Protein AF-A0A6P0R3Y0-F1 (afdb_monomer_lite)

Secondary structure (DSSP, 8-state):
--HHHHB-HHHHTS-HHHHHHSBGGGBTT--HHHHHHHHHHH---BHHHHHH-HHHHHHHHHHHHHTT--

Radius of gyration: 14.03 Å; chains: 1; bounding box: 34×19×40 Å

Structure (mmCIF, N/CA/C/O ba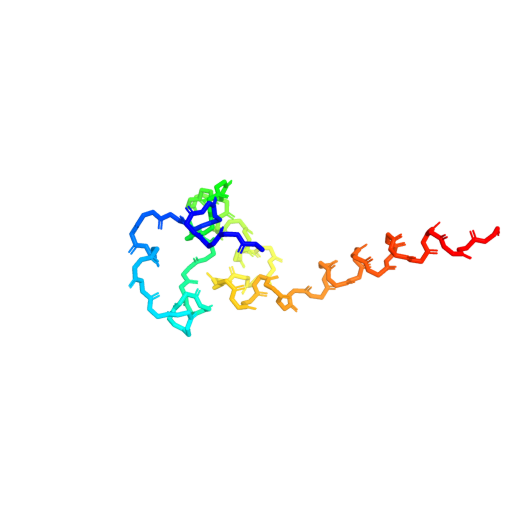ckbone):
data_AF-A0A6P0R3Y0-F1
#
_entry.id   AF-A0A6P0R3Y0-F1
#
loop_
_atom_site.group_PDB
_atom_site.id
_atom_site.type_symbol
_atom_site.label_atom_id
_atom_site.label_alt_id
_atom_site.label_comp_id
_atom_site.label_asym_id
_atom_site.label_entity_id
_atom_site.label_seq_id
_atom_site.pdbx_PDB_ins_code
_atom_site.Cartn_x
_atom_site.Cartn_y
_atom_site.Cartn_z
_atom_site.occupancy
_atom_site.B_iso_or_equiv
_atom_site.auth_seq_id
_atom_site.auth_comp_id
_atom_site.auth_asym_id
_atom_site.auth_atom_id
_atom_site.pdbx_PDB_model_num
ATOM 1 N N . MET A 1 1 ? 12.703 6.288 5.149 1.00 74.06 1 MET A N 1
ATOM 2 C CA . MET A 1 1 ? 11.283 6.710 5.078 1.00 74.06 1 MET A CA 1
ATOM 3 C C . MET A 1 1 ? 10.837 7.149 6.467 1.00 74.06 1 MET A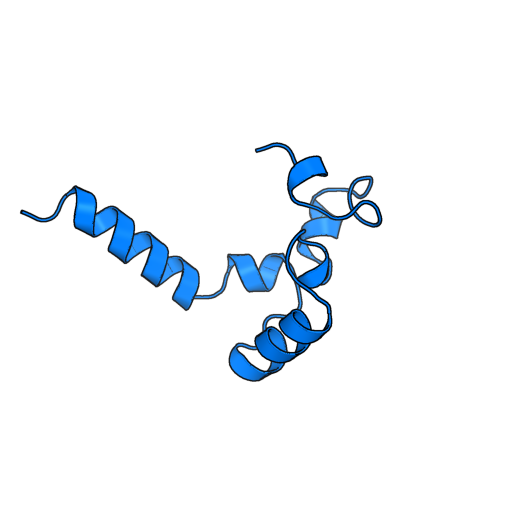 C 1
ATOM 5 O O . MET A 1 1 ? 11.199 6.469 7.415 1.00 74.06 1 MET A O 1
ATOM 9 N N . ASN A 1 2 ? 10.105 8.262 6.605 1.00 84.88 2 ASN A N 1
ATOM 10 C CA . ASN A 1 2 ? 9.479 8.653 7.879 1.00 84.88 2 ASN A CA 1
ATOM 11 C C . ASN A 1 2 ? 7.993 8.258 7.834 1.00 84.88 2 ASN A C 1
ATOM 13 O O . ASN A 1 2 ? 7.262 8.754 6.975 1.00 84.88 2 ASN A O 1
ATOM 17 N N . ILE A 1 3 ? 7.570 7.366 8.734 1.00 85.44 3 ILE A N 1
ATOM 18 C CA . ILE A 1 3 ? 6.220 6.791 8.734 1.00 85.44 3 ILE A CA 1
ATOM 19 C C . ILE A 1 3 ? 5.139 7.835 9.031 1.00 85.44 3 ILE A C 1
ATOM 21 O O . ILE A 1 3 ? 4.098 7.831 8.382 1.00 85.44 3 ILE A O 1
ATOM 25 N N . GLU A 1 4 ? 5.423 8.815 9.890 1.00 86.31 4 GLU A N 1
ATOM 26 C CA . GLU A 1 4 ? 4.491 9.899 10.223 1.00 86.31 4 GLU A CA 1
ATOM 27 C C . GLU A 1 4 ? 4.185 10.785 9.014 1.00 86.31 4 GLU A C 1
ATOM 29 O O . GLU A 1 4 ? 3.139 11.430 8.946 1.00 86.31 4 GLU A O 1
ATOM 34 N N . LYS A 1 5 ? 5.091 10.832 8.030 1.00 91.00 5 LYS A N 1
ATOM 35 C CA . LYS A 1 5 ? 4.869 11.555 6.771 1.00 91.00 5 LYS A CA 1
ATOM 36 C C . LYS A 1 5 ? 4.054 10.746 5.765 1.00 91.00 5 LYS A C 1
ATOM 38 O O . LYS A 1 5 ? 3.424 11.357 4.909 1.00 91.00 5 LYS A O 1
ATOM 43 N N . ALA A 1 6 ? 4.049 9.420 5.879 1.00 93.88 6 ALA A N 1
ATOM 44 C CA . ALA A 1 6 ? 3.375 8.516 4.951 1.00 93.88 6 ALA A CA 1
ATOM 45 C C . ALA A 1 6 ? 1.984 8.079 5.435 1.00 93.88 6 ALA A C 1
ATOM 47 O O . ALA A 1 6 ? 1.116 7.819 4.610 1.00 93.88 6 ALA A O 1
ATOM 48 N N . ILE A 1 7 ? 1.758 8.022 6.748 1.00 95.56 7 ILE A N 1
ATOM 49 C CA . ILE A 1 7 ? 0.536 7.492 7.364 1.00 95.56 7 ILE A CA 1
ATOM 50 C C . ILE A 1 7 ? -0.263 8.619 8.026 1.00 95.56 7 ILE A C 1
ATOM 52 O O . ILE A 1 7 ? 0.301 9.584 8.555 1.00 95.56 7 ILE A O 1
ATOM 56 N N . ILE A 1 8 ? -1.592 8.543 7.953 1.00 95.50 8 ILE A N 1
ATOM 57 C CA . ILE A 1 8 ? -2.494 9.497 8.608 1.00 95.50 8 ILE A CA 1
ATOM 58 C C . ILE A 1 8 ? -2.379 9.403 10.134 1.00 95.50 8 ILE A C 1
ATOM 60 O O . ILE A 1 8 ? -2.029 8.365 10.689 1.00 95.50 8 ILE A O 1
ATOM 64 N N . LYS A 1 9 ? -2.724 10.490 10.832 1.00 93.75 9 LYS A N 1
ATOM 65 C CA . LYS A 1 9 ? -2.537 10.594 12.288 1.00 93.75 9 LYS A CA 1
ATOM 66 C C . LYS A 1 9 ? -3.226 9.469 13.075 1.00 93.75 9 LYS A C 1
ATOM 68 O O . LYS A 1 9 ? -2.674 9.004 14.057 1.00 93.75 9 LYS A O 1
ATOM 73 N N . GLU A 1 10 ? -4.384 9.000 12.613 1.00 94.00 10 GLU A N 1
ATOM 74 C CA . GLU A 1 10 ? -5.159 7.925 13.255 1.00 94.00 10 GLU A CA 1
ATOM 75 C C . GLU A 1 10 ? -4.401 6.585 13.365 1.00 94.00 10 GLU A C 1
ATOM 77 O O . GLU A 1 10 ? -4.659 5.798 14.275 1.00 94.00 10 GLU A O 1
ATOM 82 N N . TYR A 1 11 ? -3.450 6.327 12.462 1.00 93.62 11 TYR A N 1
ATOM 83 C CA . TYR A 1 11 ? -2.673 5.083 12.427 1.00 93.62 11 TYR A CA 1
ATOM 84 C C . TYR A 1 11 ? -1.182 5.302 12.715 1.00 93.62 11 TYR A C 1
ATOM 86 O O . TYR A 1 11 ? -0.440 4.329 12.798 1.00 93.62 11 TYR A O 1
ATOM 94 N N . ALA A 1 12 ? -0.733 6.552 12.876 1.00 90.94 12 ALA A N 1
ATOM 95 C CA . ALA A 1 12 ? 0.684 6.890 13.019 1.00 90.94 12 ALA A CA 1
ATOM 96 C C . ALA A 1 12 ? 1.315 6.332 14.308 1.00 90.94 12 ALA A C 1
ATOM 98 O O . ALA A 1 12 ? 2.476 5.935 14.284 1.00 90.94 12 ALA A O 1
ATOM 99 N N . ASP A 1 13 ? 0.537 6.248 15.390 1.00 92.25 13 ASP A N 1
ATOM 100 C CA . ASP A 1 13 ? 0.998 5.752 16.695 1.00 92.25 13 ASP A CA 1
ATOM 101 C C . ASP A 1 13 ? 0.796 4.234 16.874 1.00 92.25 13 ASP A C 1
ATOM 103 O O . ASP A 1 13 ? 1.096 3.678 17.933 1.00 92.25 13 ASP A O 1
ATOM 107 N N . LYS A 1 14 ? 0.266 3.539 15.857 1.00 94.12 14 LYS A N 1
ATOM 108 C CA . LYS A 1 14 ? 0.016 2.094 15.926 1.00 94.12 14 LYS A CA 1
ATOM 109 C C . LYS A 1 14 ? 1.286 1.287 15.631 1.00 94.12 14 LYS A C 1
ATOM 111 O O . LYS A 1 14 ? 2.153 1.737 14.878 1.00 94.12 14 LYS A O 1
ATOM 116 N N . PRO A 1 15 ? 1.399 0.054 16.158 1.00 95.69 15 PRO A N 1
ATOM 117 C CA . PRO A 1 15 ? 2.465 -0.861 15.772 1.00 95.69 15 PRO A CA 1
ATOM 118 C C . PRO A 1 15 ? 2.509 -1.070 14.255 1.00 95.69 15 PRO A C 1
ATOM 120 O O . PRO A 1 15 ? 1.476 -1.249 13.616 1.00 95.69 15 PRO A O 1
ATOM 123 N N . ILE A 1 16 ? 3.711 -1.144 13.674 1.00 93.56 16 ILE A N 1
ATOM 124 C CA . ILE A 1 16 ? 3.892 -1.302 12.217 1.00 93.56 16 ILE A CA 1
ATOM 125 C C . ILE A 1 16 ? 3.122 -2.502 11.660 1.00 93.56 16 ILE A C 1
ATOM 127 O O . ILE A 1 16 ? 2.576 -2.433 10.565 1.00 93.56 16 ILE A O 1
ATOM 131 N N . LYS A 1 17 ? 3.040 -3.589 12.431 1.00 94.81 17 LYS A N 1
ATOM 132 C CA . LYS A 1 17 ? 2.277 -4.775 12.044 1.00 94.81 17 LYS A CA 1
ATOM 133 C C . LYS A 1 17 ? 0.786 -4.468 11.858 1.00 94.81 17 LYS A C 1
ATOM 135 O O . LYS A 1 17 ? 0.205 -4.928 10.890 1.00 94.81 17 LYS A O 1
ATOM 140 N N . GLU A 1 18 ? 0.200 -3.635 12.715 1.00 95.94 18 GLU A N 1
ATOM 141 C CA . GLU A 1 18 ? -1.192 -3.193 12.567 1.00 95.94 18 GLU A CA 1
ATOM 142 C C . GLU A 1 18 ? -1.371 -2.220 11.399 1.00 95.94 18 GLU A C 1
ATOM 144 O O . GLU A 1 18 ? -2.434 -2.187 10.790 1.00 95.94 18 GLU A O 1
ATOM 149 N N . ILE A 1 19 ? -0.339 -1.441 11.055 1.00 95.81 19 ILE A N 1
ATOM 150 C CA . ILE A 1 19 ? -0.371 -0.563 9.876 1.00 95.81 19 ILE A CA 1
ATOM 151 C C . ILE A 1 19 ? -0.423 -1.390 8.585 1.00 95.81 19 ILE A C 1
ATOM 153 O O . ILE A 1 19 ? -1.073 -0.972 7.633 1.00 95.81 19 ILE A O 1
ATOM 157 N N . VAL A 1 20 ? 0.214 -2.564 8.541 1.00 96.88 20 VAL A N 1
ATOM 158 C CA . VAL A 1 20 ? 0.133 -3.469 7.378 1.00 96.88 20 VAL A CA 1
ATOM 159 C C . VAL A 1 20 ? -1.304 -3.940 7.147 1.00 96.88 20 VAL A C 1
ATOM 161 O O . VAL A 1 20 ? -1.760 -3.953 6.004 1.00 96.88 20 VAL A O 1
ATOM 164 N N . ASP A 1 21 ? -2.018 -4.259 8.224 1.00 97.75 21 ASP A N 1
ATOM 165 C CA . ASP A 1 21 ? -3.411 -4.714 8.178 1.00 97.75 21 ASP A CA 1
ATOM 166 C C . ASP A 1 21 ? -4.420 -3.549 8.115 1.00 97.75 21 ASP A C 1
ATOM 168 O O . ASP A 1 21 ? -5.622 -3.760 7.944 1.00 97.75 21 ASP A O 1
ATOM 172 N N . ALA A 1 22 ? -3.950 -2.303 8.241 1.00 97.50 22 ALA A N 1
ATOM 173 C CA . ALA A 1 22 ? -4.795 -1.122 8.169 1.00 97.50 22 ALA A CA 1
ATOM 174 C C . ALA A 1 22 ? -5.359 -0.925 6.752 1.00 97.50 22 ALA A C 1
ATOM 176 O O . ALA A 1 22 ? -4.717 -1.311 5.768 1.00 97.50 22 ALA A O 1
ATOM 177 N N . PRO A 1 23 ? -6.528 -0.272 6.618 1.00 97.75 23 PRO A N 1
ATOM 178 C CA . PRO A 1 23 ? -7.089 0.067 5.318 1.00 97.75 23 PRO A CA 1
ATOM 179 C C . PRO A 1 23 ? -6.118 0.884 4.459 1.00 97.75 23 PRO A C 1
ATOM 181 O O . PRO A 1 23 ? -5.379 1.718 4.977 1.00 97.75 23 PRO A O 1
ATOM 184 N N . VAL A 1 24 ? -6.161 0.719 3.137 1.00 97.38 24 VAL A N 1
ATOM 185 C CA . VAL A 1 24 ? -5.230 1.404 2.218 1.00 97.38 24 VAL A CA 1
ATOM 186 C C . VAL A 1 24 ? -5.312 2.940 2.301 1.00 97.38 24 VAL A C 1
ATOM 188 O O . VAL A 1 24 ? -4.302 3.620 2.131 1.00 97.38 24 VAL A O 1
ATOM 191 N N . TRP A 1 25 ? -6.474 3.498 2.665 1.00 97.38 25 TRP A N 1
ATOM 192 C CA . TRP A 1 25 ? -6.651 4.939 2.911 1.00 97.38 25 TRP A CA 1
ATOM 193 C C . TRP A 1 25 ? -5.918 5.456 4.164 1.00 97.38 25 TRP A C 1
ATOM 195 O O . TRP A 1 25 ? -5.854 6.664 4.385 1.00 97.38 25 TRP A O 1
ATOM 205 N N . ALA A 1 26 ? -5.318 4.578 4.977 1.00 97.38 26 ALA A N 1
ATOM 206 C CA . ALA A 1 26 ? -4.402 4.984 6.042 1.00 97.38 26 ALA A CA 1
ATOM 207 C C . ALA A 1 26 ? -3.121 5.641 5.490 1.00 97.38 26 ALA A C 1
ATOM 209 O O . ALA A 1 26 ? -2.439 6.372 6.214 1.00 97.38 26 ALA A O 1
ATOM 210 N N . ILE A 1 27 ? -2.797 5.419 4.211 1.00 96.38 27 ILE A N 1
ATOM 211 C CA . ILE A 1 27 ? -1.711 6.103 3.508 1.00 96.38 27 ILE A CA 1
ATOM 212 C C . ILE A 1 27 ? -2.168 7.513 3.126 1.00 96.38 27 ILE A C 1
ATOM 214 O O . ILE A 1 27 ? -3.185 7.714 2.461 1.00 96.38 27 ILE A O 1
ATOM 218 N N . LYS A 1 28 ? -1.378 8.514 3.513 1.00 96.06 28 LYS A N 1
ATOM 219 C CA . LYS A 1 28 ? -1.619 9.912 3.151 1.00 96.06 28 LYS A CA 1
ATOM 220 C C . LYS A 1 28 ? -1.667 10.074 1.633 1.00 96.06 28 LYS A C 1
ATOM 222 O O . LYS A 1 28 ? -0.760 9.647 0.926 1.00 96.06 28 LYS A O 1
ATOM 227 N N . GLY A 1 29 ? -2.708 10.757 1.162 1.00 95.12 29 GLY A N 1
ATOM 228 C CA . GLY A 1 29 ? -2.952 10.994 -0.262 1.00 95.12 29 GLY A CA 1
ATOM 229 C C . GLY A 1 29 ? -3.925 10.007 -0.907 1.00 95.12 29 GLY A C 1
ATOM 230 O O . GLY A 1 29 ? -4.323 10.246 -2.040 1.00 95.12 29 GLY A O 1
ATOM 231 N N . ILE A 1 30 ? -4.351 8.957 -0.195 1.00 95.81 30 ILE A N 1
ATOM 232 C CA . ILE A 1 30 ? -5.410 8.046 -0.644 1.00 95.81 30 ILE A CA 1
ATOM 233 C C . ILE A 1 30 ? -6.693 8.391 0.112 1.00 95.81 30 ILE A C 1
ATOM 235 O O . ILE A 1 30 ? -6.749 8.286 1.338 1.00 95.81 30 ILE A O 1
ATOM 239 N N . SER A 1 31 ? -7.728 8.830 -0.604 1.00 96.75 31 SER A N 1
ATOM 240 C CA . SER A 1 31 ? -9.040 9.068 0.003 1.00 96.75 31 SER A CA 1
ATOM 241 C C . SER A 1 31 ? -9.799 7.754 0.223 1.00 96.75 31 SER A C 1
ATOM 243 O O . SER A 1 31 ? -9.493 6.725 -0.381 1.00 96.75 31 SER A O 1
ATOM 245 N N . GLN A 1 32 ? -10.843 7.778 1.056 1.00 96.31 32 GLN A N 1
ATOM 246 C CA . GLN A 1 32 ? -11.725 6.614 1.213 1.00 96.31 32 GLN A CA 1
ATOM 247 C C . GLN A 1 32 ? -12.431 6.243 -0.101 1.00 96.31 32 GLN A C 1
ATOM 249 O O . GLN A 1 32 ? -12.605 5.061 -0.383 1.00 96.31 32 GLN A O 1
ATOM 254 N N . SER A 1 33 ? -12.785 7.227 -0.936 1.00 97.31 33 SER A N 1
ATOM 255 C CA . SER A 1 33 ? -13.334 6.977 -2.274 1.00 97.31 33 SER A CA 1
ATOM 256 C C . SER A 1 33 ? -12.335 6.264 -3.186 1.00 97.31 33 SER A C 1
ATOM 258 O O . SER A 1 33 ? -12.715 5.320 -3.873 1.00 97.31 33 SER A O 1
ATOM 260 N N . ASP A 1 34 ? -11.056 6.647 -3.147 1.00 97.12 34 ASP A N 1
ATOM 261 C CA . ASP A 1 34 ? -10.018 5.974 -3.937 1.00 97.12 34 ASP A CA 1
ATOM 262 C C . ASP A 1 34 ? -9.787 4.545 -3.441 1.00 97.12 34 ASP A C 1
ATOM 264 O O . ASP A 1 34 ? -9.611 3.631 -4.243 1.00 97.12 34 ASP A O 1
ATOM 268 N N . ALA A 1 35 ? -9.846 4.326 -2.123 1.00 97.06 35 ALA A N 1
ATOM 269 C CA . ALA A 1 35 ? -9.753 2.991 -1.541 1.00 97.06 35 ALA A CA 1
ATOM 270 C C . ALA A 1 35 ? -10.871 2.060 -2.038 1.00 97.06 35 ALA A C 1
ATOM 272 O O . ALA A 1 35 ? -10.597 0.905 -2.353 1.00 97.06 35 ALA A O 1
ATOM 273 N N . VAL A 1 36 ? -12.102 2.564 -2.189 1.00 97.81 36 VAL A N 1
ATOM 274 C CA . VAL A 1 36 ? -13.211 1.788 -2.776 1.00 97.81 36 VAL A CA 1
ATOM 275 C C . VAL A 1 36 ? -12.911 1.409 -4.228 1.00 97.81 36 VAL A C 1
ATOM 277 O O . VAL A 1 36 ? -13.136 0.265 -4.622 1.00 97.81 36 VAL A O 1
ATOM 280 N N . LEU A 1 37 ? -12.370 2.333 -5.025 1.00 97.94 37 LEU A N 1
ATOM 281 C CA . LEU A 1 37 ? -11.998 2.046 -6.415 1.00 97.94 37 LEU A CA 1
ATOM 282 C C . LEU A 1 37 ? -10.859 1.020 -6.502 1.00 97.94 37 LEU A C 1
ATOM 284 O O . LEU A 1 37 ? -10.900 0.131 -7.351 1.00 97.94 37 LEU A O 1
ATOM 288 N N . LEU A 1 38 ? -9.869 1.102 -5.611 1.00 96.69 38 LEU A N 1
ATOM 289 C CA . LEU A 1 38 ? -8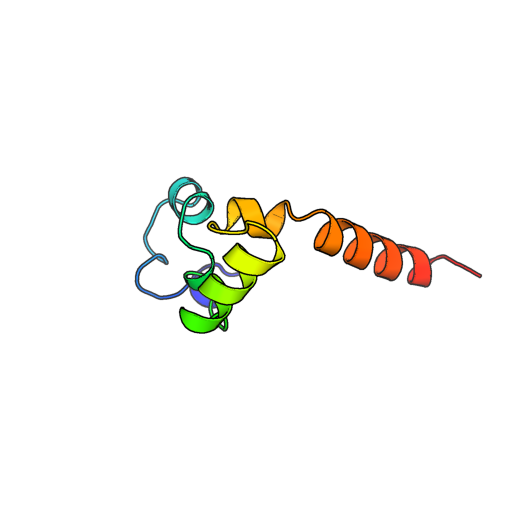.774 0.131 -5.513 1.00 96.69 38 LEU A CA 1
ATOM 290 C C . LEU A 1 38 ? -9.278 -1.270 -5.142 1.00 96.69 38 LEU A C 1
ATOM 292 O O . LEU A 1 38 ? -8.831 -2.260 -5.730 1.00 96.69 38 LEU A O 1
ATOM 296 N N . GLU A 1 39 ? -10.229 -1.364 -4.215 1.00 97.56 39 GLU A N 1
ATOM 297 C CA . GLU A 1 39 ? -10.865 -2.631 -3.857 1.00 97.56 39 GLU A CA 1
ATOM 298 C C . GLU A 1 39 ? -11.647 -3.209 -5.043 1.00 97.56 39 GLU A C 1
ATOM 300 O O . GLU A 1 39 ? -11.487 -4.383 -5.371 1.00 97.56 39 GLU A O 1
ATOM 305 N N . GLN A 1 40 ? -12.443 -2.392 -5.734 1.00 97.75 40 GLN A N 1
ATOM 306 C CA . GLN A 1 40 ? -13.246 -2.839 -6.876 1.00 97.75 40 GLN A CA 1
ATOM 307 C C . GLN A 1 40 ? -12.393 -3.265 -8.075 1.00 97.75 40 GLN A C 1
ATOM 309 O O . GLN A 1 40 ? -12.702 -4.261 -8.728 1.00 97.75 40 GLN A O 1
ATOM 314 N N . ALA A 1 41 ? -11.325 -2.526 -8.374 1.00 97.31 41 ALA A N 1
ATOM 315 C CA . ALA A 1 41 ? -10.480 -2.790 -9.534 1.00 97.31 41 ALA A CA 1
ATOM 316 C C . ALA A 1 41 ? -9.486 -3.935 -9.298 1.00 97.31 41 ALA A C 1
ATOM 318 O O . ALA A 1 41 ? -9.203 -4.713 -10.212 1.00 97.31 41 ALA A O 1
ATOM 319 N N . PHE 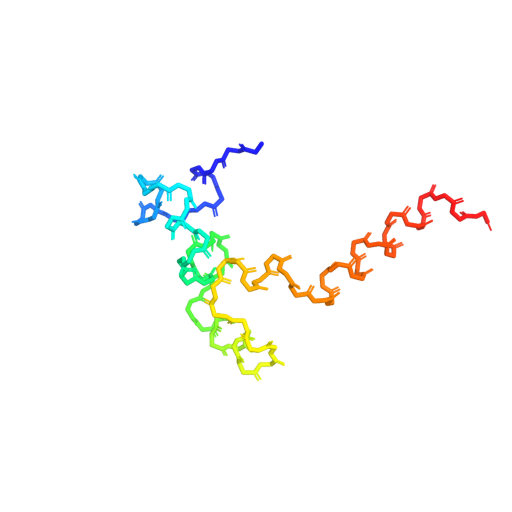A 1 42 ? -8.927 -4.028 -8.088 1.00 96.38 42 PHE A N 1
ATOM 320 C CA . PHE A 1 42 ? -7.758 -4.867 -7.814 1.00 96.38 42 PHE A CA 1
ATOM 321 C C . PHE A 1 42 ? -7.882 -5.740 -6.563 1.00 96.38 42 PHE A C 1
ATOM 323 O O . PHE A 1 42 ? -6.958 -6.500 -6.274 1.00 96.38 42 PHE A O 1
ATOM 330 N N . GLY A 1 43 ? -8.986 -5.649 -5.818 1.00 96.44 43 GLY A N 1
ATOM 331 C CA . GLY A 1 43 ? -9.172 -6.372 -4.559 1.00 96.44 43 GLY A CA 1
ATOM 332 C C . GLY A 1 43 ? -8.290 -5.862 -3.418 1.00 96.44 43 GLY A C 1
ATOM 333 O O . GLY A 1 43 ? -8.101 -6.576 -2.438 1.00 96.44 43 GLY A O 1
ATOM 334 N N . VAL A 1 44 ? -7.727 -4.656 -3.539 1.00 97.94 44 VAL A N 1
ATOM 335 C CA . VAL A 1 44 ? -6.844 -4.068 -2.526 1.00 97.94 44 VAL A CA 1
ATOM 336 C C . VAL A 1 44 ? -7.674 -3.456 -1.405 1.00 97.94 44 VAL A C 1
ATOM 338 O O . VAL A 1 44 ? -8.407 -2.500 -1.644 1.00 97.94 44 VAL A O 1
ATOM 341 N N . LYS A 1 45 ? -7.514 -3.959 -0.179 1.00 97.62 45 LYS A N 1
ATOM 342 C CA . LYS A 1 45 ? -8.210 -3.428 1.004 1.00 97.62 45 LYS A CA 1
ATOM 343 C C . LYS A 1 45 ? -7.245 -2.807 1.996 1.00 97.62 45 LYS A C 1
ATOM 345 O O . LYS A 1 45 ? -7.531 -1.753 2.563 1.00 97.62 45 LYS A O 1
ATOM 350 N N . THR A 1 46 ? -6.103 -3.455 2.190 1.00 98.19 46 THR A N 1
ATOM 351 C CA . THR A 1 46 ? -5.112 -3.094 3.202 1.00 98.19 46 THR A CA 1
ATOM 352 C C . THR A 1 46 ? -3.847 -2.492 2.599 1.00 98.19 46 THR A C 1
ATOM 354 O O . THR A 1 46 ? -3.580 -2.605 1.398 1.00 98.19 46 THR A O 1
ATOM 357 N N . VAL A 1 47 ? -3.025 -1.872 3.447 1.00 96.88 47 VAL A N 1
ATOM 358 C CA . VAL A 1 47 ? -1.663 -1.447 3.084 1.00 96.88 47 VAL A CA 1
ATOM 359 C C . VAL A 1 47 ? -0.837 -2.642 2.592 1.00 96.88 47 VAL A C 1
ATOM 361 O O . VAL A 1 47 ? -0.105 -2.525 1.606 1.00 96.88 47 VAL A O 1
ATOM 364 N N . GLY A 1 48 ? -0.983 -3.803 3.235 1.00 97.00 48 GLY A N 1
ATOM 365 C CA . GLY A 1 48 ? -0.332 -5.049 2.838 1.00 97.00 48 GLY A CA 1
ATOM 366 C C . GLY A 1 48 ? -0.746 -5.535 1.448 1.00 97.00 48 GLY A C 1
ATOM 367 O O . GLY A 1 48 ? 0.120 -5.929 0.661 1.00 97.00 48 GLY A O 1
ATOM 368 N N . ASP A 1 49 ? -2.035 -5.457 1.113 1.00 97.31 49 ASP A N 1
ATOM 369 C CA . ASP A 1 49 ? -2.533 -5.810 -0.223 1.00 97.31 49 ASP A CA 1
ATOM 370 C C . ASP A 1 49 ? -1.950 -4.877 -1.284 1.00 97.31 49 ASP A C 1
ATOM 372 O O . ASP A 1 49 ? -1.471 -5.326 -2.328 1.00 97.31 49 ASP A O 1
ATOM 376 N N . PHE A 1 50 ? -1.939 -3.573 -0.996 1.00 96.44 50 PHE A N 1
ATOM 377 C CA . PHE A 1 50 ? -1.437 -2.554 -1.912 1.00 96.44 50 PHE A CA 1
ATOM 378 C C . PHE A 1 50 ? 0.048 -2.758 -2.223 1.00 96.44 50 PHE A C 1
ATOM 380 O O . PHE A 1 50 ? 0.442 -2.768 -3.389 1.00 96.44 50 PHE A O 1
ATOM 387 N N . ALA A 1 51 ? 0.860 -3.022 -1.195 1.00 94.75 51 ALA A N 1
ATOM 388 C CA . ALA A 1 51 ? 2.281 -3.334 -1.348 1.00 94.75 51 ALA A CA 1
ATOM 389 C C . ALA A 1 51 ? 2.527 -4.626 -2.148 1.00 94.75 51 ALA A C 1
ATOM 391 O O . ALA A 1 51 ? 3.565 -4.784 -2.796 1.00 94.75 51 ALA A O 1
ATOM 392 N N . ASN A 1 52 ? 1.582 -5.567 -2.112 1.00 95.62 52 ASN A N 1
ATOM 393 C CA . ASN A 1 52 ? 1.711 -6.852 -2.788 1.00 95.62 52 ASN A CA 1
ATOM 394 C C . ASN A 1 52 ? 1.065 -6.924 -4.169 1.00 95.62 52 ASN A C 1
ATOM 396 O O . ASN A 1 52 ? 1.234 -7.944 -4.847 1.00 95.62 52 ASN A O 1
ATOM 400 N N . LEU A 1 53 ? 0.411 -5.855 -4.625 1.00 96.56 53 LEU A N 1
ATOM 401 C CA . LEU A 1 53 ? -0.238 -5.810 -5.926 1.00 96.56 53 LEU A CA 1
ATOM 402 C C . LEU A 1 53 ? 0.770 -6.064 -7.057 1.00 96.56 53 LEU A C 1
ATOM 404 O O . LEU A 1 53 ? 1.737 -5.323 -7.247 1.00 96.56 53 LEU A O 1
ATOM 408 N N . LYS A 1 54 ? 0.516 -7.107 -7.859 1.00 95.62 54 LYS A N 1
ATOM 409 C CA . LYS A 1 54 ? 1.418 -7.536 -8.944 1.00 95.62 54 LYS A CA 1
ATOM 410 C C . LYS A 1 54 ? 1.742 -6.417 -9.939 1.00 95.62 54 LYS A C 1
ATOM 412 O O . LYS A 1 54 ? 2.874 -6.329 -10.396 1.00 95.62 54 LYS A O 1
ATOM 417 N N . TYR A 1 55 ? 0.777 -5.539 -10.225 1.00 95.06 55 TYR A N 1
ATOM 418 C CA . TYR A 1 55 ? 0.953 -4.439 -11.173 1.00 95.06 55 TYR A CA 1
ATOM 419 C C . TYR A 1 55 ? 1.945 -3.388 -10.668 1.00 95.06 55 TYR A C 1
ATOM 421 O O . TYR A 1 55 ? 2.744 -2.901 -11.461 1.00 95.06 55 TYR A O 1
ATOM 429 N N . PHE A 1 56 ? 1.968 -3.097 -9.360 1.00 92.75 56 PHE A N 1
ATOM 430 C CA . PHE A 1 56 ? 2.993 -2.220 -8.784 1.00 92.75 56 PHE A CA 1
ATOM 431 C C . PHE A 1 56 ? 4.381 -2.831 -8.909 1.00 92.75 56 PHE A C 1
ATOM 433 O O . PHE A 1 56 ? 5.309 -2.150 -9.334 1.00 92.75 56 PHE A O 1
ATOM 440 N N . LYS A 1 57 ? 4.512 -4.125 -8.601 1.00 93.75 57 LYS A N 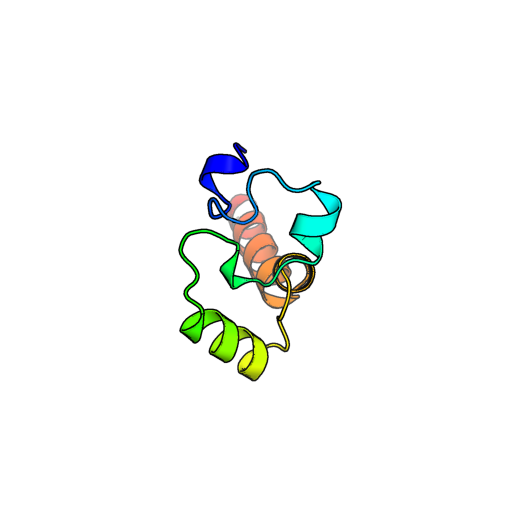1
ATOM 441 C CA . LYS A 1 57 ? 5.788 -4.845 -8.717 1.00 93.75 57 LYS A CA 1
ATOM 442 C C . LYS A 1 57 ? 6.296 -4.862 -10.159 1.00 93.75 57 LYS A C 1
ATOM 444 O O . LYS A 1 57 ? 7.474 -4.620 -10.391 1.00 93.75 57 LYS A O 1
ATOM 449 N N . TRP A 1 58 ? 5.413 -5.101 -11.129 1.00 96.50 58 TRP A N 1
ATOM 450 C CA . TRP A 1 58 ? 5.767 -5.042 -12.548 1.00 96.50 58 TRP A CA 1
ATOM 451 C C . TRP A 1 58 ? 6.159 -3.635 -12.989 1.00 96.50 58 TRP A C 1
ATOM 453 O O . TRP A 1 58 ? 7.189 -3.484 -13.630 1.00 96.50 58 TRP A O 1
ATOM 463 N N . ALA A 1 59 ? 5.395 -2.607 -12.613 1.00 96.44 59 ALA A N 1
ATOM 464 C CA . ALA A 1 59 ? 5.724 -1.225 -12.950 1.00 96.44 59 ALA A CA 1
ATOM 465 C C . ALA A 1 59 ? 7.085 -0.803 -12.370 1.00 96.44 59 ALA A C 1
ATOM 467 O O . ALA A 1 59 ? 7.902 -0.234 -13.088 1.00 96.44 59 ALA A O 1
ATOM 468 N N . GLN A 1 60 ? 7.361 -1.142 -11.105 1.00 95.56 60 GLN A N 1
ATOM 469 C CA . GLN A 1 60 ? 8.668 -0.915 -10.482 1.00 95.56 60 GLN A CA 1
ATOM 470 C C . GLN A 1 60 ? 9.786 -1.640 -11.236 1.00 95.56 60 GLN A C 1
ATOM 472 O O . GLN A 1 60 ? 10.803 -1.028 -11.538 1.00 95.56 60 GLN A O 1
ATOM 477 N N . ALA A 1 61 ? 9.581 -2.914 -11.586 1.00 95.75 61 ALA A N 1
ATOM 478 C CA . ALA A 1 61 ? 10.564 -3.688 -12.338 1.00 95.75 61 ALA A CA 1
ATOM 479 C C . ALA A 1 61 ? 10.836 -3.094 -13.728 1.00 95.75 61 ALA A C 1
ATOM 481 O O . ALA A 1 61 ? 11.992 -3.011 -14.122 1.00 95.75 61 ALA A O 1
ATOM 482 N N . ILE A 1 62 ? 9.805 -2.641 -14.450 1.00 96.75 62 ILE A N 1
ATOM 483 C CA . ILE A 1 62 ? 9.954 -1.991 -15.763 1.00 96.75 62 ILE A CA 1
ATOM 484 C C . ILE A 1 62 ? 10.794 -0.713 -15.640 1.00 96.75 62 ILE A C 1
ATOM 486 O O . ILE A 1 62 ? 11.719 -0.523 -16.424 1.00 96.75 62 ILE A O 1
ATOM 490 N N . VAL A 1 63 ? 10.520 0.134 -14.641 1.00 97.00 63 VAL A N 1
ATOM 491 C CA . VAL A 1 63 ? 11.315 1.351 -14.396 1.00 97.00 63 VAL A CA 1
ATOM 492 C C . VAL A 1 63 ? 12.767 0.992 -14.086 1.00 97.00 63 VAL A C 1
ATOM 494 O O . VAL A 1 63 ? 13.668 1.536 -14.713 1.00 97.00 63 VAL A O 1
ATOM 497 N N . SER A 1 64 ? 13.007 0.032 -13.191 1.00 96.19 64 SER A N 1
ATOM 498 C CA . SER A 1 64 ? 14.369 -0.410 -12.873 1.00 96.19 64 SER A CA 1
ATOM 499 C C . SER A 1 64 ? 15.103 -1.005 -14.079 1.00 96.19 64 SER A C 1
ATOM 501 O O . SER A 1 64 ? 16.300 -0.790 -14.226 1.00 96.19 64 SER A O 1
ATOM 503 N N . LEU A 1 65 ? 14.410 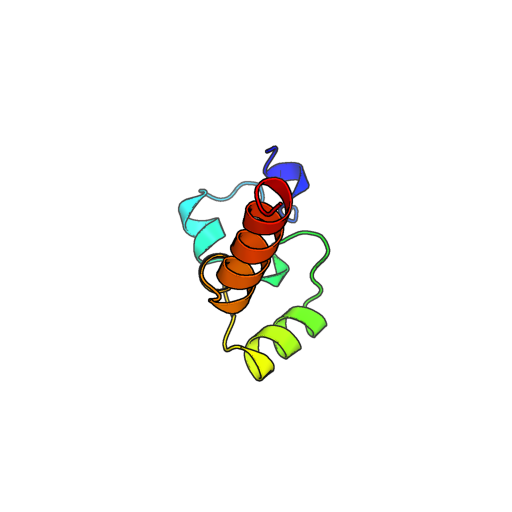-1.738 -14.955 1.00 96.19 65 LEU A N 1
ATOM 504 C CA . LEU A 1 65 ? 15.006 -2.284 -16.176 1.00 96.19 65 LEU A CA 1
ATOM 505 C C . LEU A 1 65 ? 15.362 -1.185 -17.182 1.00 96.19 65 LEU A C 1
ATOM 507 O O . LEU A 1 65 ? 16.413 -1.270 -17.809 1.00 96.19 65 LEU A O 1
ATOM 511 N N . SER A 1 66 ? 14.558 -0.123 -17.277 1.00 96.44 66 SER A N 1
ATOM 512 C CA . SER A 1 66 ? 14.844 1.003 -18.178 1.00 96.44 66 SER A CA 1
ATOM 513 C C . SER A 1 66 ? 16.137 1.758 -17.843 1.00 96.44 66 SER A C 1
ATOM 515 O O . SER A 1 66 ? 16.684 2.443 -18.697 1.00 96.44 66 SER A O 1
ATOM 517 N N . GLU A 1 67 ? 16.650 1.622 -16.616 1.00 94.81 67 GLU A N 1
ATOM 518 C CA . GLU A 1 67 ? 17.922 2.227 -16.202 1.00 94.81 67 GLU A CA 1
ATOM 519 C C . GLU A 1 67 ? 19.149 1.431 -16.685 1.00 94.81 67 GLU A C 1
ATOM 521 O O . GLU A 1 67 ? 20.264 1.954 -16.662 1.00 94.81 67 GLU A O 1
ATOM 526 N N . VAL A 1 68 ? 18.964 0.171 -17.096 1.00 93.31 68 VAL A N 1
ATOM 527 C CA . VAL A 1 68 ? 20.048 -0.748 -17.497 1.00 93.31 68 VAL A CA 1
ATOM 528 C C . VAL A 1 68 ? 19.916 -1.278 -18.925 1.00 93.31 68 VAL A C 1
ATOM 530 O O . VAL A 1 68 ? 20.871 -1.849 -19.451 1.00 93.31 68 VAL A O 1
ATOM 533 N N . GLU A 1 69 ? 18.747 -1.127 -19.541 1.00 79.06 69 GLU A N 1
ATOM 534 C CA . GLU A 1 69 ? 18.502 -1.454 -20.945 1.00 79.06 69 GLU A CA 1
ATOM 535 C C . GLU A 1 69 ? 19.237 -0.452 -21.859 1.00 79.06 69 GLU A C 1
ATOM 537 O O . GLU A 1 69 ? 19.228 0.752 -21.601 1.00 79.06 69 GLU A O 1
ATOM 542 N N . VAL A 1 70 ? 19.925 -0.967 -22.890 1.00 63.38 70 VAL A N 1
ATOM 543 C CA . VAL A 1 70 ? 20.755 -0.203 -23.850 1.00 63.38 70 VAL A CA 1
ATOM 544 C C . VAL A 1 70 ? 19.995 0.035 -25.145 1.00 63.38 70 VAL A C 1
ATOM 546 O O . VAL A 1 70 ? 19.443 -0.956 -25.672 1.00 63.38 70 VAL A O 1
#

Foldseek 3Di:
DQQPQFFDPVCSPPDVVVQQAAFPCRTPPQDPVNSVVCCVPQVGGHNVSVVVGPVVVVVVVVVVVVVVPD

Sequence (70 aa):
MNIEKAIIKEYADKPIKEIVDAPVWAIKGISQSDAVLLEQAFGVKTVGDFANLKYFKWAQAIVSLSEVEV

pLDDT: mean 94.45, std 5.57, range [63.38, 98.19]